Protein AF-A0A2V4TXQ1-F1 (afdb_monomer_lite)

InterPro domains:
  IPR036038 Aminotransferase-like, PLP-dependent enzymes [SSF56752] (3-52)
  IPR043132 Branched-chain-amino-acid aminotransferase-like, C-terminal [G3DSA:3.20.10.10] (1-72)

Radius of gyration: 19.48 Å; chains: 1; bounding box: 56×21×47 Å

pLDDT: mean 90.55, std 10.88, range [46.59, 98.31]

Structure (mmCIF, N/CA/C/O backbone):
data_AF-A0A2V4TXQ1-F1
#
_entry.id   AF-A0A2V4TXQ1-F1
#
loop_
_atom_site.group_PDB
_atom_site.id
_atom_site.type_symbol
_atom_site.label_atom_id
_atom_site.label_alt_id
_atom_site.label_comp_id
_atom_site.label_asym_id
_atom_site.label_entity_id
_atom_site.label_seq_id
_atom_site.pdbx_PDB_ins_code
_atom_site.Cartn_x
_atom_site.Cartn_y
_atom_site.Cartn_z
_atom_site.occupancy
_atom_site.B_iso_or_equiv
_atom_site.auth_seq_id
_atom_site.auth_comp_id
_atom_site.auth_asym_id
_atom_site.auth_atom_id
_atom_site.pdbx_PDB_model_num
ATOM 1 N N . MET A 1 1 ? -8.702 -9.779 -11.742 1.00 62.81 1 MET A N 1
ATOM 2 C CA . MET A 1 1 ? -9.014 -8.686 -10.795 1.00 62.81 1 MET A CA 1
ATOM 3 C C . MET A 1 1 ? -9.882 -7.683 -11.518 1.00 62.81 1 MET A C 1
ATOM 5 O O . MET A 1 1 ? -9.527 -7.303 -12.627 1.00 62.81 1 MET A O 1
ATOM 9 N N . ARG A 1 2 ? -11.014 -7.306 -10.925 1.00 88.75 2 ARG A N 1
ATOM 10 C CA . ARG A 1 2 ? -11.866 -6.225 -11.424 1.00 88.75 2 ARG A CA 1
ATOM 11 C C . ARG A 1 2 ? -11.436 -4.931 -10.732 1.00 88.75 2 ARG A C 1
ATOM 13 O O . ARG A 1 2 ? -11.157 -4.962 -9.539 1.00 88.75 2 ARG A O 1
ATOM 20 N N . PHE A 1 3 ? -11.336 -3.842 -11.485 1.00 92.69 3 PHE A N 1
ATOM 21 C CA . PHE A 1 3 ? -11.062 -2.507 -10.957 1.00 92.69 3 PHE A CA 1
ATOM 22 C C . PHE A 1 3 ? -12.327 -1.663 -11.077 1.00 92.69 3 PHE A C 1
ATOM 24 O O . PHE A 1 3 ? -12.998 -1.714 -12.109 1.00 92.69 3 PHE A O 1
ATOM 31 N N . GLU A 1 4 ? -12.630 -0.895 -10.036 1.00 95.81 4 GLU A N 1
ATOM 32 C CA . GLU A 1 4 ? -13.757 0.030 -10.000 1.00 95.81 4 GLU A CA 1
ATOM 33 C C . GLU A 1 4 ? -13.288 1.356 -9.399 1.00 95.81 4 GLU A C 1
ATOM 35 O O . GLU A 1 4 ? -12.745 1.387 -8.296 1.00 95.81 4 GLU A O 1
ATOM 40 N N . ALA A 1 5 ? -13.492 2.447 -10.138 1.00 96.69 5 ALA A N 1
ATOM 41 C CA . ALA A 1 5 ? -13.311 3.803 -9.640 1.00 96.69 5 ALA A CA 1
ATOM 42 C C . ALA A 1 5 ? -14.692 4.364 -9.301 1.00 96.69 5 ALA A C 1
ATOM 44 O O . ALA A 1 5 ? -15.513 4.576 -10.194 1.00 96.69 5 ALA A O 1
ATOM 45 N N . ARG A 1 6 ? -14.954 4.552 -8.010 1.00 96.88 6 ARG A N 1
ATOM 46 C CA . ARG A 1 6 ? -16.235 5.037 -7.495 1.00 96.88 6 ARG A CA 1
ATOM 47 C C . ARG A 1 6 ? -16.042 5.778 -6.181 1.00 96.88 6 ARG A C 1
ATOM 49 O O . ARG A 1 6 ? -14.964 5.734 -5.591 1.00 96.88 6 ARG A O 1
ATOM 56 N N . GLU A 1 7 ? -17.111 6.405 -5.714 1.00 97.44 7 GLU A N 1
ATOM 57 C CA . GLU A 1 7 ? -17.195 6.839 -4.326 1.00 97.44 7 GLU A CA 1
ATOM 58 C C . GLU A 1 7 ? -17.186 5.624 -3.388 1.00 97.44 7 GLU A C 1
ATOM 60 O O . GLU A 1 7 ? -17.770 4.574 -3.679 1.00 97.44 7 GLU A O 1
ATOM 65 N N . ILE A 1 8 ? -16.481 5.776 -2.272 1.00 95.56 8 ILE A N 1
ATOM 66 C CA . ILE A 1 8 ? -16.302 4.761 -1.236 1.00 95.56 8 ILE A CA 1
ATOM 67 C C . ILE A 1 8 ? -16.896 5.351 0.043 1.00 95.56 8 ILE A C 1
ATOM 69 O O . ILE A 1 8 ? -16.489 6.437 0.461 1.00 95.56 8 ILE A O 1
ATOM 73 N N . ALA A 1 9 ? -17.859 4.663 0.659 1.00 97.06 9 ALA A N 1
ATOM 74 C CA . ALA A 1 9 ? -18.393 5.092 1.949 1.00 97.06 9 ALA A CA 1
ATOM 75 C C . ALA A 1 9 ? -17.324 4.973 3.051 1.00 97.06 9 ALA A C 1
ATOM 77 O O . ALA A 1 9 ? -16.506 4.058 3.023 1.00 97.06 9 ALA A O 1
ATOM 78 N N . GLU A 1 10 ? -17.353 5.850 4.061 1.00 94.81 10 GLU A N 1
ATOM 79 C CA . GLU A 1 10 ? -16.352 5.864 5.150 1.00 94.81 10 GLU A CA 1
ATOM 80 C C . GLU A 1 10 ? -16.240 4.526 5.894 1.00 94.81 10 GLU A C 1
ATOM 82 O O . GLU A 1 10 ? -15.152 4.151 6.325 1.00 94.81 10 GLU A O 1
ATOM 87 N N . ALA A 1 11 ? -17.342 3.783 5.998 1.00 95.94 11 ALA A N 1
ATOM 88 C CA . ALA A 1 11 ? -17.362 2.491 6.667 1.00 95.94 11 ALA A CA 1
ATOM 89 C C . ALA A 1 11 ? -16.678 1.374 5.856 1.00 95.94 11 ALA A C 1
ATOM 91 O O . ALA A 1 11 ? -16.167 0.428 6.447 1.00 95.94 11 ALA A O 1
ATOM 92 N N . GLU A 1 12 ? -16.631 1.463 4.522 1.00 96.56 12 GLU A N 1
ATOM 93 C CA . GLU A 1 12 ? -16.116 0.375 3.676 1.00 96.56 12 GLU A CA 1
ATOM 94 C C . GLU A 1 12 ? -14.636 0.037 3.923 1.00 96.56 12 GLU A C 1
ATOM 96 O O . GLU A 1 12 ? -14.327 -1.147 4.056 1.00 96.56 12 GLU A O 1
ATOM 101 N N . PRO A 1 13 ? -13.702 1.008 4.039 1.00 95.25 13 PRO A N 1
ATOM 102 C CA . PRO A 1 13 ? -12.306 0.707 4.342 1.00 95.25 13 PRO A CA 1
ATOM 103 C C . PRO A 1 13 ? -12.113 -0.102 5.627 1.00 95.25 13 PRO A C 1
ATOM 105 O O . PRO A 1 13 ? -11.154 -0.858 5.730 1.00 95.25 13 PRO A O 1
ATOM 108 N N . ARG A 1 14 ? -13.014 0.028 6.608 1.00 95.56 14 ARG A N 1
ATOM 109 C CA . ARG A 1 14 ? -12.914 -0.689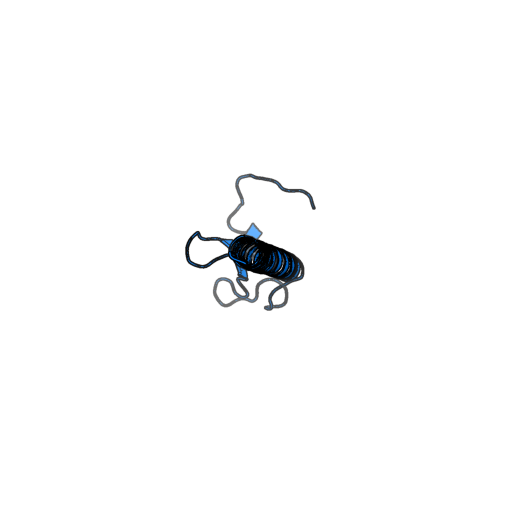 7.889 1.00 95.56 14 ARG A CA 1
ATOM 110 C C . ARG A 1 14 ? -13.141 -2.193 7.741 1.00 95.56 14 ARG A C 1
ATOM 112 O O . ARG A 1 14 ? -12.596 -2.951 8.534 1.00 95.56 14 ARG A O 1
ATOM 119 N N . GLU A 1 15 ? -13.878 -2.596 6.710 1.00 96.25 15 GLU A N 1
ATOM 120 C CA . GLU A 1 15 ? -14.180 -3.992 6.375 1.00 96.25 15 GLU A CA 1
ATOM 121 C C . GLU A 1 15 ? -13.281 -4.534 5.247 1.00 96.25 15 GLU A C 1
ATOM 123 O O . GLU A 1 15 ? -13.448 -5.667 4.801 1.00 96.25 15 GLU A O 1
ATOM 128 N N . ALA A 1 16 ? -12.332 -3.734 4.749 1.00 97.06 16 ALA A N 1
ATOM 129 C CA . ALA A 1 16 ? -11.456 -4.146 3.662 1.00 97.06 16 ALA A CA 1
ATOM 130 C C . ALA A 1 16 ? -10.436 -5.203 4.121 1.00 97.06 16 ALA A C 1
ATOM 132 O O . ALA A 1 16 ? -9.782 -5.056 5.156 1.00 97.06 16 ALA A O 1
ATOM 133 N N . ASP A 1 17 ? -10.218 -6.228 3.292 1.00 97.25 17 ASP A N 1
ATOM 134 C CA . ASP A 1 17 ? -9.150 -7.217 3.505 1.00 97.25 17 ASP A CA 1
ATOM 135 C C . ASP A 1 17 ? -7.749 -6.587 3.410 1.00 97.25 17 ASP A C 1
ATOM 137 O O . ASP A 1 17 ? -6.809 -7.009 4.088 1.00 97.25 17 ASP A O 1
ATOM 141 N N . GLU A 1 18 ? -7.603 -5.572 2.552 1.00 97.69 18 GLU A N 1
ATOM 142 C CA . GLU A 1 18 ? -6.371 -4.818 2.333 1.00 97.69 18 GLU A CA 1
ATOM 143 C C . GLU A 1 18 ? -6.679 -3.345 2.032 1.00 97.69 18 GLU A C 1
ATOM 145 O O . GLU A 1 18 ? -7.587 -3.029 1.264 1.00 97.69 18 GLU A O 1
ATOM 150 N N . ILE A 1 19 ? -5.847 -2.440 2.556 1.00 97.69 19 ILE A N 1
ATOM 151 C CA . ILE A 1 19 ? -5.820 -1.023 2.176 1.00 97.69 19 ILE A CA 1
ATOM 152 C C . ILE A 1 19 ? -4.409 -0.680 1.699 1.00 97.69 19 ILE A C 1
ATOM 154 O O . ILE A 1 19 ? -3.419 -0.971 2.378 1.00 97.69 19 ILE A O 1
ATOM 158 N N . LEU A 1 20 ? -4.319 -0.027 0.540 1.00 96.25 20 LEU A N 1
ATOM 159 C CA . LEU A 1 20 ? -3.062 0.423 -0.049 1.00 96.25 20 LEU A CA 1
ATOM 160 C C . LEU A 1 20 ? -3.072 1.939 -0.231 1.00 96.25 20 LEU A C 1
ATOM 162 O O . LEU A 1 20 ? -4.060 2.506 -0.690 1.00 96.25 20 LEU A O 1
ATOM 166 N N . VAL A 1 21 ? -1.946 2.585 0.065 1.00 95.62 21 VAL A N 1
ATOM 167 C CA . VAL A 1 21 ? -1.726 4.004 -0.239 1.00 95.62 21 VAL A CA 1
ATOM 168 C C . VAL A 1 21 ? -0.607 4.112 -1.253 1.00 95.62 21 VAL A C 1
ATOM 170 O O . VAL A 1 21 ? 0.448 3.500 -1.090 1.00 95.62 21 VAL A O 1
ATOM 173 N N . THR A 1 22 ? -0.831 4.901 -2.299 1.00 91.56 22 THR A N 1
ATOM 174 C CA . THR A 1 22 ? 0.147 5.122 -3.363 1.00 91.56 22 THR A CA 1
ATOM 175 C C . THR A 1 22 ? 0.549 6.586 -3.400 1.00 91.56 22 THR A C 1
ATOM 177 O O . THR A 1 22 ? -0.320 7.457 -3.372 1.00 91.56 22 THR A O 1
ATOM 180 N N . SER A 1 23 ? 1.838 6.882 -3.524 1.00 92.44 23 SER A N 1
ATOM 181 C CA . SER A 1 23 ? 2.298 8.238 -3.820 1.00 92.44 23 SER A CA 1
ATOM 182 C C . SER A 1 23 ? 3.504 8.226 -4.750 1.00 92.44 23 SER A C 1
ATOM 184 O O . SER A 1 23 ? 4.216 7.228 -4.862 1.00 92.44 23 SER A O 1
ATOM 186 N N . ALA A 1 24 ? 3.752 9.361 -5.405 1.00 88.12 24 ALA A N 1
ATOM 187 C CA . ALA A 1 24 ? 4.903 9.516 -6.290 1.00 88.12 24 ALA A CA 1
ATOM 188 C C . ALA A 1 24 ? 6.242 9.304 -5.557 1.00 88.12 24 ALA A C 1
ATOM 190 O O . ALA A 1 24 ? 7.192 8.804 -6.147 1.00 88.12 24 ALA A O 1
ATOM 191 N N . THR A 1 25 ? 6.317 9.662 -4.270 1.00 84.94 25 THR A N 1
ATOM 192 C CA . THR A 1 25 ? 7.566 9.645 -3.490 1.00 84.94 25 THR A CA 1
ATOM 193 C C . THR A 1 25 ? 7.722 8.427 -2.588 1.00 84.94 25 THR A C 1
ATOM 195 O O . THR A 1 25 ? 8.849 8.026 -2.315 1.00 84.94 25 THR A O 1
ATOM 198 N N . LYS A 1 26 ? 6.622 7.844 -2.096 1.00 72.00 26 LYS A N 1
ATOM 199 C CA . LYS A 1 26 ? 6.648 6.742 -1.116 1.00 72.00 26 LYS A CA 1
ATOM 200 C C . LYS A 1 26 ? 6.214 5.398 -1.682 1.00 72.00 26 LYS A C 1
ATOM 202 O O . LYS A 1 26 ? 6.068 4.444 -0.926 1.00 72.00 26 LYS A O 1
ATOM 207 N N . GLU A 1 27 ? 6.067 5.313 -2.999 1.00 84.50 27 GLU A N 1
ATOM 208 C CA . GLU A 1 27 ? 5.677 4.085 -3.681 1.00 84.50 27 GLU A CA 1
ATOM 209 C C . GLU A 1 27 ? 4.274 3.609 -3.243 1.00 84.50 27 GLU A C 1
ATOM 211 O O . GLU A 1 27 ? 3.405 4.435 -2.964 1.00 84.50 27 GLU A O 1
ATOM 216 N N . VAL A 1 28 ? 4.025 2.294 -3.243 1.00 91.81 28 VAL A N 1
ATOM 217 C CA . VAL A 1 28 ? 2.780 1.690 -2.743 1.00 91.81 28 VAL A CA 1
ATOM 218 C C . VAL A 1 28 ? 3.064 1.053 -1.396 1.00 91.81 28 VAL A C 1
ATOM 220 O O . VAL A 1 28 ? 3.985 0.247 -1.279 1.00 91.81 28 VAL A O 1
ATOM 223 N N . LEU A 1 29 ? 2.261 1.400 -0.398 1.00 95.12 29 LEU A N 1
ATOM 224 C CA . LEU A 1 29 ? 2.406 0.956 0.982 1.00 95.12 29 LEU A CA 1
ATOM 225 C C . LEU A 1 29 ? 1.151 0.214 1.434 1.00 95.12 29 LEU A C 1
ATOM 227 O O . LEU A 1 29 ? 0.039 0.620 1.100 1.00 95.12 29 LEU A O 1
ATOM 231 N N . ALA A 1 30 ? 1.338 -0.840 2.227 1.00 97.25 30 ALA A N 1
ATOM 232 C CA . ALA A 1 30 ? 0.246 -1.523 2.909 1.00 97.25 30 ALA A CA 1
ATOM 233 C C . ALA A 1 30 ? -0.106 -0.803 4.217 1.00 97.25 30 ALA A C 1
ATOM 235 O O . ALA A 1 30 ? 0.764 -0.577 5.060 1.00 97.25 30 ALA A O 1
ATOM 236 N N . VAL A 1 31 ? -1.386 -0.489 4.403 1.00 97.50 31 VAL A N 1
ATOM 237 C CA . VAL A 1 31 ? -1.927 -0.023 5.682 1.00 97.50 31 VAL A CA 1
ATOM 238 C C . VAL A 1 31 ? -2.372 -1.253 6.468 1.00 97.50 31 VAL A C 1
ATOM 240 O O . VAL A 1 31 ? -3.331 -1.919 6.095 1.00 97.50 31 VAL A O 1
ATOM 243 N N . VAL A 1 32 ? -1.650 -1.579 7.543 1.00 98.06 32 VAL A N 1
ATOM 244 C CA . VAL A 1 32 ? -1.939 -2.765 8.378 1.00 98.06 32 VAL A CA 1
ATOM 245 C C . VAL A 1 32 ? -2.867 -2.470 9.557 1.00 98.06 32 VAL A C 1
ATOM 247 O O . VAL A 1 32 ? -3.385 -3.397 10.177 1.00 98.06 32 VAL A O 1
ATOM 250 N N . ALA A 1 33 ? -3.080 -1.193 9.873 1.00 98.06 33 ALA A N 1
ATOM 251 C CA . ALA A 1 33 ? -3.996 -0.756 10.914 1.00 98.06 33 ALA A CA 1
ATOM 252 C C . ALA A 1 33 ? -4.667 0.567 10.529 1.00 98.06 33 ALA A C 1
ATOM 254 O O . ALA A 1 33 ? -4.009 1.460 9.992 1.00 98.06 33 ALA A O 1
ATOM 255 N N . LEU A 1 34 ? -5.955 0.688 10.843 1.00 97.88 34 LEU A N 1
ATOM 256 C CA . LEU A 1 34 ? -6.777 1.879 10.660 1.00 97.88 34 LEU A CA 1
ATOM 257 C C . LEU A 1 34 ? -7.426 2.219 12.006 1.00 97.88 34 LEU A C 1
ATOM 259 O O . LEU A 1 34 ? -8.105 1.383 12.600 1.00 97.88 34 LEU A O 1
ATOM 263 N N . ASP A 1 35 ? -7.166 3.421 12.520 1.00 96.50 35 ASP A N 1
ATOM 264 C CA . ASP A 1 35 ? -7.643 3.885 13.835 1.00 96.50 35 ASP A CA 1
ATOM 265 C C . ASP A 1 35 ? -7.328 2.918 14.990 1.00 96.50 35 ASP A C 1
ATOM 267 O O . ASP A 1 35 ? -8.153 2.640 15.859 1.00 96.50 35 ASP A O 1
ATOM 271 N N . GLY A 1 36 ? -6.120 2.350 14.974 1.00 96.94 36 GLY A N 1
ATOM 272 C CA . GLY A 1 36 ? -5.657 1.397 15.987 1.00 96.94 36 GLY A CA 1
ATOM 273 C C . GLY A 1 36 ? -6.247 -0.012 15.866 1.00 96.94 36 GLY A C 1
ATOM 274 O O . GLY A 1 36 ? -5.853 -0.889 16.633 1.00 96.94 36 GLY A O 1
ATOM 275 N N . LYS A 1 37 ? -7.140 -0.264 14.902 1.00 97.56 37 LYS A N 1
ATOM 276 C CA . LYS A 1 37 ? -7.692 -1.595 14.614 1.00 97.56 37 LYS A CA 1
ATOM 277 C C . LYS A 1 37 ? -6.952 -2.243 13.440 1.00 97.56 37 LYS A C 1
ATOM 279 O O . LYS A 1 37 ? -6.573 -1.529 12.513 1.00 97.56 37 LYS A O 1
ATOM 284 N N . PRO A 1 38 ? -6.730 -3.568 13.452 1.00 98.06 38 PRO A N 1
ATOM 285 C CA . PRO A 1 38 ? -6.096 -4.255 12.331 1.00 98.06 38 PRO A CA 1
ATOM 286 C C . PRO A 1 38 ? -6.976 -4.178 11.078 1.00 98.06 38 PRO A C 1
ATOM 288 O O . PRO A 1 38 ? -8.186 -4.363 11.159 1.00 98.06 38 PRO A O 1
ATOM 291 N N . VAL A 1 39 ? -6.354 -3.935 9.924 1.00 98.31 39 VAL A N 1
ATOM 292 C CA . VAL A 1 39 ? -6.987 -4.119 8.607 1.00 98.31 39 VAL A CA 1
ATOM 293 C C . VAL A 1 39 ? -6.782 -5.576 8.202 1.00 98.31 39 VAL A C 1
ATOM 295 O O . VAL A 1 39 ? -5.643 -6.059 8.227 1.00 98.31 39 VAL A O 1
ATOM 298 N N . GLY A 1 40 ? -7.863 -6.290 7.881 1.00 96.19 40 GLY A N 1
ATOM 299 C CA . GLY A 1 40 ? -7.826 -7.734 7.646 1.00 96.19 40 GLY A CA 1
ATOM 300 C C . GLY A 1 40 ? -7.078 -8.479 8.762 1.00 96.19 40 GLY A C 1
ATOM 301 O O . GLY A 1 40 ? -7.408 -8.382 9.943 1.00 96.19 40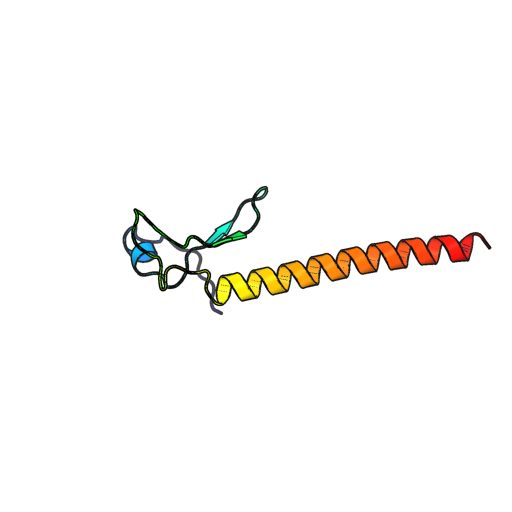 GLY A O 1
ATOM 302 N N . GLY A 1 41 ? -6.010 -9.197 8.399 1.00 96.38 41 GLY A N 1
ATOM 303 C CA . GLY A 1 41 ? -5.151 -9.931 9.341 1.00 96.38 41 GLY A CA 1
ATOM 304 C C . GLY A 1 41 ? -4.065 -9.104 10.050 1.00 96.38 41 GLY A C 1
ATOM 305 O O . GLY A 1 41 ? -3.182 -9.691 10.680 1.00 96.38 41 GLY A O 1
ATOM 306 N N . GLY A 1 42 ? -4.053 -7.773 9.904 1.00 97.81 42 GLY A N 1
ATOM 307 C CA . GLY A 1 42 ? -3.035 -6.889 10.489 1.00 97.81 42 GLY A CA 1
ATOM 308 C C . GLY A 1 42 ? -1.643 -7.032 9.860 1.00 97.81 42 GLY A C 1
ATOM 309 O O . GLY A 1 42 ? -0.629 -6.736 10.495 1.00 97.81 42 GLY A O 1
ATOM 310 N N . LYS A 1 43 ? -1.570 -7.546 8.627 1.00 98.00 43 LYS A N 1
ATOM 311 C CA . LYS A 1 43 ? -0.331 -7.819 7.881 1.00 98.00 43 LYS A CA 1
ATOM 312 C C . LYS A 1 43 ? -0.539 -7.495 6.399 1.00 98.00 43 LYS A C 1
ATOM 314 O O . LYS A 1 43 ? -1.672 -7.588 5.934 1.00 98.00 43 LYS A O 1
ATOM 319 N N . PRO A 1 44 ? 0.521 -7.162 5.639 1.00 97.94 44 PRO A N 1
ATOM 320 C CA . PRO A 1 44 ? 0.392 -6.949 4.201 1.00 97.94 44 PRO A CA 1
ATOM 321 C C . PRO A 1 44 ? -0.163 -8.193 3.495 1.00 97.94 44 PRO A C 1
ATOM 323 O O . PRO A 1 44 ? 0.341 -9.299 3.708 1.00 97.94 44 PRO A O 1
ATOM 326 N N . GLY A 1 45 ? -1.188 -8.006 2.666 1.00 97.75 45 GLY A N 1
ATOM 327 C CA . GLY A 1 45 ? -1.912 -9.100 2.027 1.00 97.75 45 GLY A CA 1
ATOM 328 C C . GLY A 1 45 ? -1.401 -9.483 0.629 1.00 97.75 45 GLY A C 1
ATOM 329 O O . GLY A 1 45 ? -0.366 -8.987 0.155 1.00 97.75 45 GLY A O 1
ATOM 330 N N . PRO A 1 46 ? -2.084 -10.434 -0.035 1.00 96.62 46 PRO A N 1
ATOM 331 C CA . PRO A 1 46 ? -1.701 -10.941 -1.350 1.00 96.62 46 PRO A CA 1
ATOM 332 C C . PRO A 1 46 ? -1.655 -9.881 -2.460 1.00 96.62 46 PRO A C 1
ATOM 334 O O . PRO A 1 46 ? -0.811 -10.019 -3.355 1.00 96.62 46 PRO A O 1
ATOM 337 N N . VAL A 1 47 ? -2.496 -8.839 -2.428 1.00 95.31 47 VAL A N 1
ATOM 338 C CA . VAL A 1 47 ? -2.495 -7.775 -3.448 1.00 95.31 47 VAL A CA 1
ATOM 339 C C . VAL A 1 47 ? -1.234 -6.927 -3.323 1.00 95.31 47 VAL A C 1
ATOM 341 O O . VAL A 1 47 ? -0.521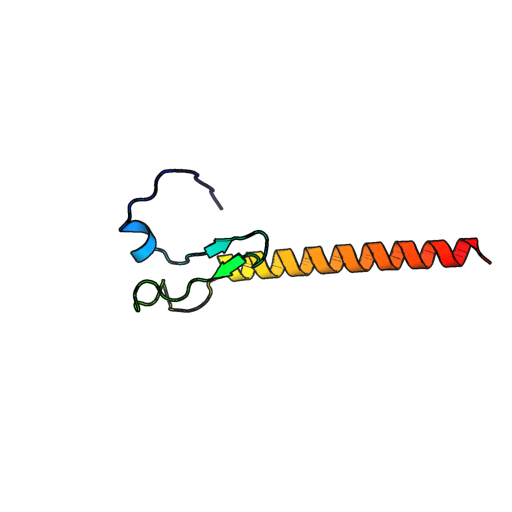 -6.746 -4.317 1.00 95.31 47 VAL A O 1
ATOM 344 N N . TYR A 1 48 ? -0.880 -6.502 -2.106 1.00 96.12 48 TYR A N 1
ATOM 345 C CA . TYR A 1 48 ? 0.403 -5.841 -1.849 1.00 96.12 48 TYR A CA 1
ATOM 346 C C . TYR A 1 48 ? 1.589 -6.695 -2.324 1.00 96.12 48 TYR A C 1
ATOM 348 O O . TYR A 1 48 ? 2.469 -6.224 -3.050 1.00 96.12 48 TYR A O 1
ATOM 356 N N . ALA A 1 49 ? 1.599 -7.983 -1.971 1.00 95.62 49 ALA A N 1
ATOM 357 C CA . ALA A 1 49 ? 2.670 -8.899 -2.358 1.00 95.62 49 ALA A CA 1
ATOM 358 C C . ALA A 1 49 ? 2.785 -9.052 -3.887 1.00 95.62 49 ALA A C 1
ATOM 360 O O . ALA A 1 49 ? 3.893 -9.115 -4.430 1.00 95.62 49 ALA A O 1
ATOM 361 N N . ALA A 1 50 ? 1.658 -9.107 -4.602 1.00 94.69 50 ALA A N 1
ATOM 362 C CA . ALA A 1 50 ? 1.643 -9.169 -6.060 1.00 94.69 50 ALA A CA 1
ATOM 363 C C . ALA A 1 50 ? 2.243 -7.905 -6.691 1.00 94.69 50 ALA A C 1
ATOM 365 O O . ALA A 1 50 ? 3.066 -8.018 -7.607 1.00 94.69 50 ALA A O 1
ATOM 366 N N . TYR A 1 51 ? 1.894 -6.729 -6.164 1.00 93.19 51 TYR A N 1
ATOM 367 C CA . TYR A 1 51 ? 2.447 -5.456 -6.614 1.00 93.19 51 TYR A CA 1
ATOM 368 C C . TYR A 1 51 ? 3.961 -5.372 -6.382 1.00 93.19 51 TYR A C 1
ATOM 370 O O . TYR A 1 51 ? 4.714 -5.098 -7.320 1.00 93.19 51 TYR A O 1
ATOM 378 N N . GLN A 1 52 ? 4.431 -5.707 -5.176 1.00 93.06 52 GLN A N 1
ATOM 379 C CA . GLN A 1 52 ? 5.862 -5.700 -4.853 1.00 93.06 52 GLN A CA 1
ATOM 380 C C . GLN A 1 52 ? 6.661 -6.627 -5.776 1.00 93.06 52 GLN A C 1
ATOM 382 O O . GLN A 1 52 ? 7.713 -6.245 -6.294 1.00 93.06 52 GLN A O 1
ATOM 387 N N . ARG A 1 53 ? 6.132 -7.823 -6.075 1.00 94.56 53 ARG A N 1
ATOM 388 C CA . ARG A 1 53 ? 6.748 -8.728 -7.059 1.00 94.56 53 ARG A CA 1
ATOM 389 C C . ARG A 1 53 ? 6.799 -8.112 -8.458 1.00 94.56 53 ARG A C 1
ATOM 391 O O . ARG A 1 53 ? 7.805 -8.268 -9.147 1.00 94.56 53 ARG A O 1
ATOM 398 N N . ALA A 1 54 ? 5.738 -7.439 -8.899 1.00 92.69 54 ALA A N 1
ATOM 399 C CA . ALA A 1 54 ? 5.706 -6.788 -10.208 1.00 92.69 54 ALA A CA 1
ATOM 400 C C . ALA A 1 54 ? 6.731 -5.651 -10.305 1.00 92.69 54 ALA A C 1
ATOM 402 O O . ALA A 1 54 ? 7.505 -5.611 -11.264 1.00 92.69 54 ALA A O 1
ATOM 403 N N . LYS A 1 55 ? 6.809 -4.800 -9.278 1.00 89.69 55 LYS 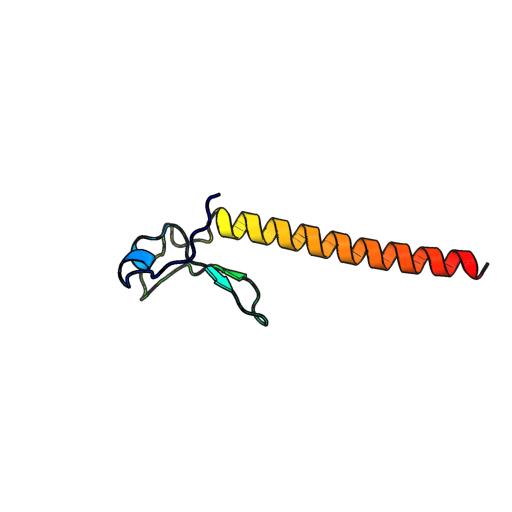A N 1
ATOM 404 C CA . LYS A 1 55 ? 7.820 -3.744 -9.182 1.00 89.69 55 LYS A CA 1
ATOM 405 C C . LYS A 1 55 ? 9.240 -4.282 -9.228 1.00 89.69 55 LYS A C 1
ATOM 407 O O . LYS A 1 55 ? 10.066 -3.767 -9.977 1.00 89.69 55 LYS A O 1
ATOM 412 N N . GLN A 1 56 ? 9.522 -5.336 -8.464 1.00 90.75 56 GLN A N 1
ATOM 413 C CA . GLN A 1 56 ? 10.857 -5.920 -8.435 1.00 90.75 56 GLN A CA 1
ATOM 414 C C . GLN A 1 56 ? 11.267 -6.458 -9.813 1.00 90.75 56 GLN A C 1
ATOM 416 O O . GLN A 1 56 ? 12.400 -6.243 -10.243 1.00 90.75 56 GLN A O 1
ATOM 421 N N . ARG A 1 57 ? 10.337 -7.092 -10.541 1.00 93.88 57 ARG A N 1
ATOM 422 C CA . ARG A 1 57 ? 10.580 -7.528 -11.925 1.00 93.88 57 ARG A CA 1
ATOM 423 C C . ARG A 1 57 ? 10.835 -6.352 -12.868 1.00 93.88 57 ARG A C 1
ATOM 425 O O . ARG A 1 57 ? 11.717 -6.451 -13.714 1.00 93.88 57 ARG A O 1
ATOM 432 N N . ALA A 1 58 ? 10.088 -5.256 -12.737 1.00 91.44 58 ALA A N 1
ATOM 433 C CA . ALA A 1 58 ? 10.283 -4.067 -13.567 1.00 91.44 58 ALA A CA 1
ATOM 434 C C . ALA A 1 58 ? 11.671 -3.448 -13.342 1.00 91.44 58 ALA A C 1
ATOM 436 O O . ALA A 1 58 ? 12.421 -3.267 -14.298 1.00 91.44 58 ALA A O 1
ATOM 437 N N . LYS A 1 59 ? 12.067 -3.260 -12.077 1.00 88.94 59 LYS A N 1
ATOM 438 C CA . LYS A 1 59 ? 13.397 -2.753 -11.709 1.00 88.94 59 LYS A CA 1
ATOM 439 C C . LYS A 1 59 ? 14.525 -3.641 -12.240 1.00 88.94 59 LYS A C 1
ATOM 441 O O . LYS A 1 59 ? 15.533 -3.144 -12.727 1.00 88.94 59 LYS A O 1
ATOM 446 N N . GLN A 1 60 ? 14.359 -4.964 -12.174 1.00 92.06 60 GLN A N 1
ATOM 447 C CA . GLN A 1 60 ? 15.332 -5.902 -12.741 1.00 92.06 60 GLN A CA 1
ATOM 448 C C . GLN A 1 60 ? 15.471 -5.735 -14.256 1.00 92.06 60 GLN A C 1
ATOM 450 O O . GLN A 1 60 ? 16.593 -5.716 -14.751 1.00 92.06 60 GLN A O 1
ATOM 455 N N . ARG A 1 61 ? 14.362 -5.588 -14.992 1.00 93.06 61 ARG A N 1
ATOM 456 C CA . ARG A 1 61 ? 14.397 -5.375 -16.449 1.00 93.06 61 ARG A CA 1
ATOM 457 C C . ARG A 1 61 ? 15.120 -4.086 -16.819 1.00 93.06 61 ARG A C 1
ATOM 459 O O . ARG A 1 61 ? 15.935 -4.105 -17.732 1.00 93.06 61 ARG A O 1
ATOM 466 N N . GLU A 1 62 ? 14.863 -3.010 -16.086 1.00 92.69 62 GLU A N 1
ATOM 467 C CA . GLU A 1 62 ? 15.515 -1.717 -16.300 1.00 92.69 62 GLU A CA 1
ATOM 468 C C . GLU A 1 62 ? 17.031 -1.803 -16.078 1.00 92.69 62 GLU A C 1
ATOM 470 O O . GLU A 1 62 ? 17.811 -1.426 -16.949 1.00 92.69 62 GLU A O 1
ATOM 475 N N . VAL A 1 63 ? 17.461 -2.411 -14.966 1.00 93.50 63 VAL A N 1
ATOM 476 C CA . VAL A 1 63 ? 18.888 -2.639 -14.684 1.00 93.50 63 VAL A CA 1
ATOM 477 C C . VAL A 1 63 ? 19.550 -3.493 -15.768 1.00 93.50 63 VAL A C 1
ATOM 479 O O . VAL A 1 63 ? 20.679 -3.208 -16.165 1.00 93.50 63 VAL A O 1
ATOM 482 N N . GLN A 1 64 ? 18.875 -4.536 -16.256 1.00 92.06 64 GLN A N 1
ATOM 483 C CA . GLN A 1 64 ? 19.420 -5.381 -17.322 1.00 92.06 64 GLN A CA 1
ATOM 484 C C . GLN A 1 64 ? 19.519 -4.640 -18.659 1.00 92.06 64 GLN A C 1
ATOM 486 O O . GLN A 1 64 ? 20.530 -4.771 -19.341 1.00 92.06 64 GLN A O 1
ATOM 491 N N . ALA A 1 65 ? 18.521 -3.825 -19.008 1.00 91.62 65 ALA A N 1
ATOM 492 C CA . ALA A 1 65 ? 18.553 -3.015 -20.222 1.00 91.62 65 ALA A CA 1
ATOM 493 C C . ALA A 1 65 ? 19.718 -2.013 -20.205 1.00 91.62 65 ALA A C 1
ATOM 495 O O . ALA A 1 65 ? 20.460 -1.917 -21.180 1.00 91.62 65 ALA A O 1
ATOM 496 N N . LEU A 1 66 ? 19.933 -1.331 -19.074 1.00 91.62 66 LEU A N 1
ATOM 497 C CA . LEU A 1 66 ? 21.054 -0.402 -18.904 1.00 91.62 66 LEU A CA 1
ATOM 498 C C . LEU A 1 66 ? 22.412 -1.108 -19.017 1.00 91.62 66 LEU A C 1
ATOM 500 O O . LEU A 1 66 ? 23.323 -0.596 -19.665 1.00 91.62 66 LEU A O 1
ATOM 504 N N . ARG A 1 67 ? 22.549 -2.303 -18.428 1.00 91.06 67 ARG A N 1
ATOM 505 C CA . ARG A 1 67 ? 23.778 -3.108 -18.530 1.00 91.06 67 ARG A CA 1
ATOM 506 C C . ARG A 1 67 ? 24.052 -3.584 -19.953 1.00 91.06 67 ARG A C 1
ATOM 508 O O . ARG A 1 67 ? 25.191 -3.501 -20.396 1.00 91.06 67 ARG A O 1
ATOM 515 N N . ALA A 1 68 ? 23.028 -4.058 -20.662 1.00 89.50 68 ALA A N 1
ATOM 516 C CA . ALA A 1 68 ? 23.161 -4.490 -22.050 1.00 89.50 68 ALA A CA 1
ATOM 517 C C . ALA A 1 68 ? 23.569 -3.326 -22.968 1.00 89.50 68 ALA A C 1
ATOM 519 O O . ALA A 1 68 ? 24.461 -3.483 -23.795 1.00 89.50 68 ALA A O 1
ATOM 520 N N . ALA A 1 69 ? 22.975 -2.143 -22.772 1.00 86.75 69 ALA A N 1
ATOM 521 C CA . ALA A 1 69 ? 23.350 -0.939 -23.508 1.00 86.75 69 ALA A CA 1
ATOM 522 C C . ALA A 1 69 ? 24.807 -0.522 -23.238 1.00 86.75 69 ALA A C 1
ATOM 524 O O . ALA A 1 69 ? 25.532 -0.193 -24.172 1.00 86.75 69 ALA A O 1
ATOM 525 N N . ALA A 1 70 ? 25.260 -0.586 -21.981 1.00 85.00 70 ALA A N 1
ATOM 526 C CA . ALA A 1 70 ? 26.646 -0.278 -21.625 1.00 85.00 70 ALA A CA 1
ATOM 527 C C . ALA A 1 70 ? 27.656 -1.270 -22.234 1.00 85.00 70 ALA A C 1
ATOM 529 O O . ALA A 1 70 ? 28.718 -0.852 -22.686 1.00 85.00 70 ALA A O 1
ATOM 530 N N . ALA A 1 71 ? 27.322 -2.565 -22.284 1.00 82.62 71 ALA A N 1
ATOM 531 C CA . ALA A 1 71 ? 28.177 -3.587 -22.890 1.00 82.62 71 ALA A CA 1
ATOM 532 C C . ALA A 1 71 ? 28.309 -3.410 -24.413 1.00 82.62 71 ALA A C 1
ATOM 534 O O . ALA A 1 71 ? 29.415 -3.483 -24.939 1.00 82.62 71 ALA A O 1
ATOM 535 N N . GLY A 1 72 ? 27.209 -3.095 -25.108 1.00 76.06 72 GLY A N 1
ATOM 536 C CA . GLY A 1 72 ? 27.235 -2.855 -26.555 1.00 76.06 72 GLY A CA 1
ATOM 537 C C . GLY A 1 72 ? 28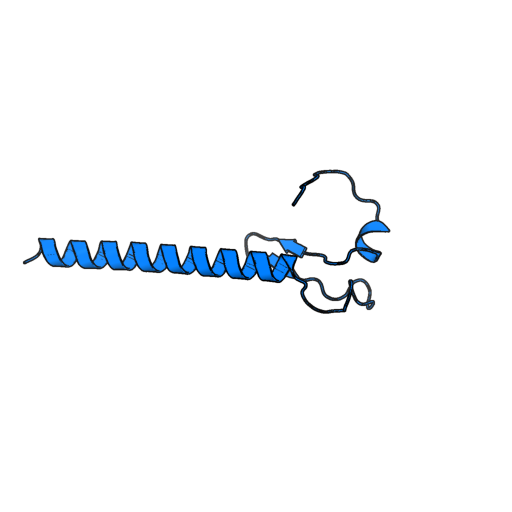.056 -1.626 -26.965 1.00 76.06 72 GLY A C 1
ATOM 538 O O . GLY A 1 72 ? 28.622 -1.612 -28.050 1.00 76.06 72 GLY A O 1
ATOM 539 N N . LEU A 1 73 ? 28.179 -0.611 -26.100 1.00 72.94 73 LEU A N 1
ATOM 540 C CA . LEU A 1 73 ? 29.055 0.542 -26.354 1.00 72.94 73 LEU A CA 1
ATOM 541 C C . LEU A 1 73 ? 30.545 0.171 -26.269 1.00 72.94 73 LEU A C 1
ATOM 543 O O . LEU A 1 73 ? 31.338 0.680 -27.054 1.00 72.94 73 LEU A O 1
ATOM 547 N N . GLN A 1 74 ? 30.925 -0.749 -25.374 1.00 61.25 74 GLN A N 1
ATOM 548 C CA . GLN A 1 74 ? 32.318 -1.198 -25.237 1.00 61.25 74 GLN A CA 1
ATOM 549 C C . GLN A 1 74 ? 32.797 -2.064 -26.412 1.00 61.25 74 GLN A C 1
ATOM 551 O O . GLN A 1 74 ? 33.996 -2.114 -26.675 1.00 61.25 74 GLN A O 1
ATOM 556 N N . GLU A 1 75 ? 31.891 -2.740 -27.119 1.00 61.28 75 GLU A N 1
ATOM 557 C CA . GLU A 1 75 ? 32.228 -3.547 -28.301 1.00 61.28 75 GLU A CA 1
ATOM 558 C C . GLU A 1 75 ? 32.434 -2.702 -29.569 1.00 61.28 75 GLU A C 1
ATOM 560 O O . GLU A 1 75 ? 33.095 -3.158 -30.494 1.00 61.28 75 GLU A O 1
ATOM 565 N N . VAL A 1 76 ? 31.913 -1.469 -29.613 1.00 60.91 76 VAL A N 1
ATOM 566 C CA . VAL A 1 76 ? 32.093 -0.542 -30.749 1.00 60.91 76 VAL A CA 1
ATOM 567 C C . VAL A 1 76 ? 33.442 0.195 -30.682 1.00 60.91 76 VAL A C 1
ATOM 569 O O . VAL A 1 76 ? 33.936 0.669 -31.701 1.00 60.91 76 VAL A O 1
ATOM 572 N N . GLU A 1 77 ? 34.058 0.277 -29.500 1.00 55.44 77 GLU A N 1
ATOM 573 C CA . GLU A 1 77 ? 35.340 0.963 -29.260 1.00 55.44 77 GLU A CA 1
ATOM 574 C C . GLU A 1 77 ? 36.590 0.079 -29.464 1.00 55.44 77 GLU A C 1
ATOM 576 O O . GLU A 1 77 ? 37.706 0.530 -29.195 1.00 55.44 77 GLU A O 1
ATOM 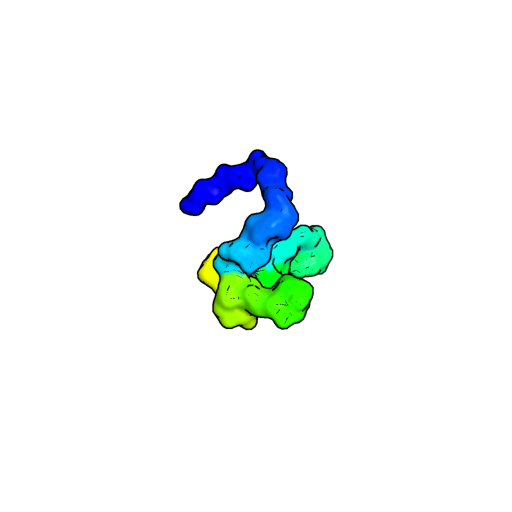581 N N . LYS A 1 78 ? 36.435 -1.168 -29.927 1.00 46.59 78 LYS A N 1
ATOM 582 C CA . LYS A 1 78 ? 37.527 -2.140 -30.086 1.00 46.59 78 LYS A CA 1
ATOM 583 C C . LYS A 1 78 ? 37.667 -2.623 -31.525 1.00 46.59 78 LYS A C 1
ATOM 585 O O . LYS A 1 78 ? 38.830 -2.784 -31.956 1.00 46.59 78 LYS A O 1
#

Organism: NCBI:txid321895

Sequence (78 aa):
MRFEAREIAEAEPREADEILVTSATKEVLAVVALDGKPVGGGKPGPVYAAYQRAKQRAKQREVQALRAAAAGLQEVEK

Foldseek 3Di:
DDDDDDDDDPCRQQQALWDWDADPPPGIDTDQDDPNHGRNPSDHDPVNVVVVVVVVVVVVVVVVVVVVVVVVVVVVVD

Secondary structure (DSSP, 8-state):
---------TTGGGG-S-EEEEETTTEEEEE-EETTEESTTSS--HHHHHHHHHHHHHHHHHHHHHHHHHHHHHHHT-